Protein AF-A0A2A2IH35-F1 (afdb_monomer_lite)

pLDDT: mean 78.43, std 6.2, range [50.25, 88.06]

Secondary structure (DSSP, 8-state):
--HHHHHHHHHHHHHHHHHHHHHHHHHHHHHHHHHHHHHHHHHHHHHHT--THHHHHHHHHHHHHHHHHHHHHH--HHHHHHHHHHHHHHHHHHHHHH--

Sequence (100 aa):
MKKEEILKAAQNEKKDEGRKYVNDFALAAAGAFAFIVISLMILYKHVTNESYGELLSLFIGMVGAFCYGKFVLTSKKYWLFGAAILLSGSAIVFMDMSEL

Organism: NCBI:txid2024555

Foldseek 3Di:
DDPVVVVVVVVVVVVVVVVVVVVVVVVVVLVVVLVVVLVVVVVVCVVVVDDCQLVVLVVLLSVLVVLVVVCVVPVDVVSVVSSVVSNVVSVVSVVVVVVD

Structure (mmCIF, N/CA/C/O backbone):
data_AF-A0A2A2IH35-F1
#
_entry.id   AF-A0A2A2IH35-F1
#
loop_
_atom_site.group_PDB
_atom_site.id
_atom_site.type_symbol
_atom_site.label_atom_id
_atom_site.label_alt_id
_atom_site.label_comp_id
_atom_site.label_asym_id
_atom_site.label_entity_id
_atom_site.label_seq_id
_atom_site.pdbx_PDB_ins_code
_atom_site.Cartn_x
_atom_site.Cartn_y
_atom_site.Cartn_z
_atom_site.occupancy
_atom_site.B_iso_or_equiv
_atom_site.auth_seq_id
_atom_site.auth_comp_id
_atom_site.auth_asym_id
_atom_site.auth_atom_id
_atom_site.pdbx_PDB_model_num
ATOM 1 N N . MET A 1 1 ? -22.613 -1.524 39.543 1.00 57.31 1 MET A N 1
ATOM 2 C CA . MET A 1 1 ? -22.586 -1.628 38.068 1.00 57.31 1 MET A CA 1
ATOM 3 C C . MET A 1 1 ? -23.906 -2.198 37.590 1.00 57.31 1 MET A C 1
ATOM 5 O O . MET A 1 1 ? -24.323 -3.231 38.111 1.00 57.31 1 MET A O 1
ATOM 9 N N . LYS A 1 2 ? -24.603 -1.507 36.682 1.00 76.69 2 LYS A N 1
ATOM 10 C CA . LYS A 1 2 ? -25.907 -1.965 36.174 1.00 76.69 2 LYS A CA 1
ATOM 11 C C . LYS A 1 2 ? -25.673 -3.024 35.090 1.00 76.69 2 LYS A C 1
ATOM 13 O O . LYS A 1 2 ? -24.796 -2.854 34.252 1.00 76.69 2 LYS A O 1
ATOM 18 N N . LYS A 1 3 ? -26.448 -4.117 35.093 1.00 73.56 3 LYS A N 1
ATOM 19 C CA . LYS A 1 3 ? -26.309 -5.244 34.139 1.00 73.56 3 LYS A CA 1
ATOM 20 C C . LYS A 1 3 ? -26.282 -4.801 32.667 1.00 73.56 3 LYS A C 1
ATOM 22 O O . LYS A 1 3 ? -25.626 -5.435 31.851 1.00 73.56 3 LYS A O 1
ATOM 27 N N . GLU A 1 4 ? -26.945 -3.694 32.350 1.00 78.81 4 GLU A N 1
ATOM 28 C CA . GLU A 1 4 ? -26.974 -3.091 31.014 1.00 78.81 4 GLU A CA 1
ATOM 29 C C . GLU A 1 4 ? -25.616 -2.539 30.555 1.00 78.81 4 GLU A C 1
ATOM 31 O O . GLU A 1 4 ? -25.302 -2.595 29.368 1.00 78.81 4 GLU A O 1
ATOM 36 N N . GLU A 1 5 ? -24.786 -2.042 31.475 1.00 77.81 5 GLU A N 1
ATOM 37 C CA . GLU A 1 5 ? -23.442 -1.534 31.161 1.00 77.81 5 GLU A CA 1
ATOM 38 C C . GLU A 1 5 ? -22.492 -2.683 30.813 1.00 77.81 5 GLU A C 1
ATOM 40 O O . GLU A 1 5 ? -21.716 -2.582 29.867 1.00 77.81 5 GLU A O 1
ATOM 45 N N . ILE A 1 6 ? -22.621 -3.810 31.520 1.00 81.06 6 ILE A N 1
ATOM 46 C CA . ILE A 1 6 ? -21.833 -5.027 31.278 1.00 81.06 6 ILE A CA 1
ATOM 47 C C . ILE A 1 6 ? -22.209 -5.640 29.922 1.00 81.06 6 ILE A C 1
ATOM 49 O O . ILE A 1 6 ? -21.337 -6.044 29.154 1.00 81.06 6 ILE A O 1
ATOM 53 N N . LEU A 1 7 ? -23.505 -5.658 29.591 1.00 79.25 7 LEU A N 1
ATOM 54 C CA . LEU A 1 7 ? -23.991 -6.177 28.311 1.00 79.25 7 LEU A CA 1
ATOM 55 C C . LEU A 1 7 ? -23.522 -5.318 27.127 1.00 79.25 7 LEU A C 1
ATOM 57 O O . LEU A 1 7 ? -23.117 -5.859 26.100 1.00 79.25 7 LEU A O 1
ATOM 61 N N . LYS A 1 8 ? -23.528 -3.986 27.279 1.00 81.19 8 LYS A N 1
ATOM 62 C CA . LYS A 1 8 ? -23.012 -3.058 26.260 1.00 81.19 8 LYS A CA 1
ATOM 63 C C . LYS A 1 8 ? -21.495 -3.159 26.093 1.00 81.19 8 LYS A C 1
ATOM 65 O O . LYS A 1 8 ? -21.022 -3.123 24.959 1.00 81.19 8 LYS A O 1
ATOM 70 N N . ALA A 1 9 ? -20.745 -3.319 27.184 1.00 78.00 9 ALA A N 1
ATOM 71 C CA . ALA A 1 9 ? -19.298 -3.520 27.127 1.00 78.00 9 ALA A CA 1
ATOM 72 C C . ALA A 1 9 ? -18.941 -4.801 26.353 1.00 78.00 9 ALA A C 1
ATOM 74 O O . ALA A 1 9 ? -18.197 -4.727 25.379 1.00 78.00 9 ALA A O 1
ATOM 75 N N . ALA A 1 10 ? -19.576 -5.931 26.684 1.00 76.62 10 ALA A N 1
ATOM 76 C CA . ALA A 1 10 ? -19.345 -7.210 26.005 1.00 76.62 10 ALA A CA 1
ATOM 77 C C . ALA A 1 10 ? -19.760 -7.197 24.518 1.00 76.62 10 ALA A C 1
ATOM 79 O O . ALA A 1 10 ? -19.128 -7.838 23.678 1.00 76.62 10 ALA A O 1
ATOM 80 N N . GLN A 1 11 ? -20.825 -6.465 24.165 1.00 75.00 11 GLN A N 1
ATOM 81 C CA . GLN A 1 11 ? -21.226 -6.283 22.765 1.00 75.00 11 GLN A CA 1
ATOM 82 C C . GLN A 1 11 ? -20.223 -5.436 21.978 1.00 75.00 11 GLN A C 1
ATOM 84 O O . GLN A 1 11 ? -19.941 -5.760 20.824 1.00 75.00 11 GLN A O 1
ATOM 89 N N . ASN A 1 12 ? -19.684 -4.374 22.580 1.00 73.25 12 ASN A N 1
ATOM 90 C CA . ASN A 1 12 ? -18.659 -3.549 21.945 1.00 73.25 12 ASN A CA 1
ATOM 91 C C . ASN A 1 12 ? -17.355 -4.330 21.744 1.00 73.25 12 ASN A C 1
ATOM 93 O O . ASN A 1 12 ? -16.784 -4.248 20.660 1.00 73.25 12 ASN A O 1
ATOM 97 N N . GLU A 1 13 ? -16.952 -5.148 22.718 1.00 70.88 13 GLU A N 1
ATOM 98 C CA . GLU A 1 13 ? -15.770 -6.018 22.629 1.00 70.88 13 GLU A CA 1
ATOM 99 C C . GLU A 1 13 ? -15.876 -7.001 21.451 1.00 70.88 13 GLU A C 1
ATOM 101 O O . GLU A 1 13 ? -15.011 -7.028 20.576 1.00 70.88 13 GLU A O 1
ATOM 106 N N . LYS A 1 14 ? -17.007 -7.714 21.330 1.00 69.00 14 LYS A N 1
ATOM 107 C CA . LYS A 1 14 ? -17.258 -8.618 20.190 1.00 69.00 14 LYS A CA 1
ATOM 108 C C . LYS A 1 14 ? -17.286 -7.899 18.840 1.00 69.00 14 LYS A C 1
ATOM 110 O O . LYS A 1 14 ? -16.902 -8.468 17.817 1.00 69.00 14 LYS A O 1
ATOM 115 N N . LYS A 1 15 ? -17.785 -6.660 18.806 1.00 71.69 15 LYS A N 1
ATOM 116 C CA . LYS A 1 15 ? -17.869 -5.866 17.572 1.00 71.69 15 LYS A CA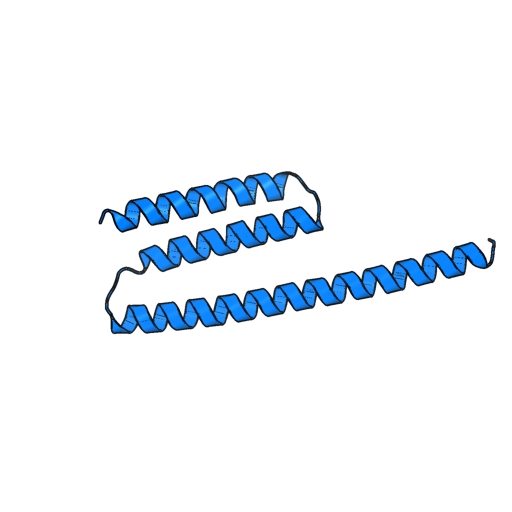 1
ATOM 117 C C . LYS A 1 15 ? -16.487 -5.393 17.117 1.00 71.69 15 LYS A C 1
ATOM 119 O O . LYS A 1 15 ? -16.251 -5.324 15.909 1.00 71.69 15 LYS A O 1
ATOM 124 N N . ASP A 1 16 ? -15.588 -5.114 18.058 1.00 71.25 16 ASP A N 1
ATOM 125 C CA . ASP A 1 16 ? -14.195 -4.757 17.778 1.00 71.25 16 ASP A CA 1
ATOM 126 C C . ASP A 1 16 ? -13.396 -5.955 17.248 1.00 71.25 16 ASP A C 1
ATOM 128 O O . ASP A 1 16 ? -12.689 -5.826 16.247 1.00 71.25 16 ASP A O 1
ATOM 132 N N . GLU A 1 17 ? -13.578 -7.144 17.831 1.00 73.19 17 GL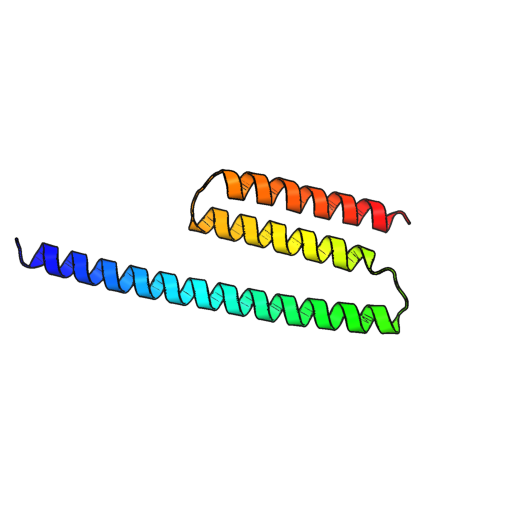U A N 1
ATOM 133 C CA . GLU A 1 17 ? -12.958 -8.382 17.334 1.00 73.19 17 GLU A CA 1
ATOM 134 C C . GLU A 1 17 ? -13.388 -8.709 15.900 1.00 73.19 17 GLU A C 1
ATOM 136 O O . GLU A 1 17 ? -12.546 -8.982 15.041 1.00 73.19 17 GLU A O 1
ATOM 141 N N . GLY A 1 18 ? -14.690 -8.613 15.608 1.00 74.69 18 GLY A N 1
ATOM 142 C CA . GLY A 1 18 ? -15.211 -8.835 14.259 1.00 74.69 18 GLY A CA 1
ATOM 143 C C . GLY A 1 18 ? -14.672 -7.821 13.249 1.00 74.69 18 GLY A C 1
ATOM 144 O O . GLY A 1 18 ? -14.296 -8.185 12.134 1.00 74.69 18 GLY A O 1
ATOM 145 N N . ARG A 1 19 ? -14.569 -6.545 13.639 1.00 74.12 19 ARG A N 1
ATOM 146 C CA . ARG A 1 19 ? -14.017 -5.492 12.775 1.00 74.12 19 ARG A CA 1
ATOM 147 C C . ARG A 1 19 ? -12.521 -5.697 12.521 1.00 74.12 19 ARG A C 1
ATOM 149 O O . ARG A 1 19 ? -12.069 -5.488 11.396 1.00 74.12 19 ARG A O 1
ATOM 156 N N . LYS A 1 20 ? -11.771 -6.142 13.531 1.00 76.31 20 LYS A N 1
ATOM 157 C CA . LYS A 1 20 ? -10.350 -6.479 13.406 1.00 76.31 20 LYS A CA 1
ATOM 158 C C . LYS A 1 20 ? -1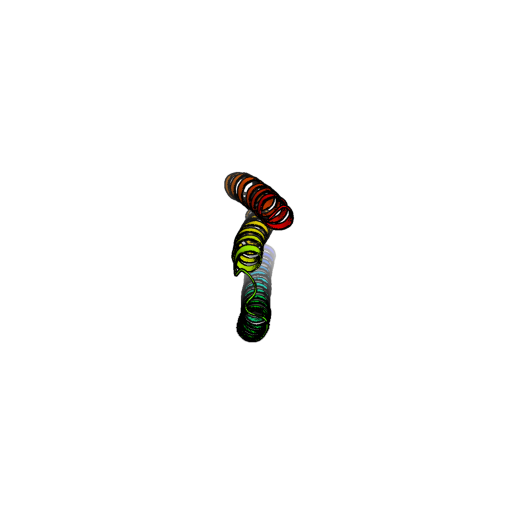0.137 -7.682 12.487 1.00 76.31 20 LYS A C 1
ATOM 160 O O . LYS A 1 20 ? -9.337 -7.586 11.565 1.00 76.31 20 LYS A O 1
ATOM 165 N N . TYR A 1 21 ? -10.919 -8.749 12.658 1.00 79.56 21 TYR A N 1
ATOM 166 C CA . TYR A 1 21 ? -10.853 -9.940 11.807 1.00 79.56 21 TYR A CA 1
ATOM 167 C C . TYR A 1 21 ? -11.142 -9.628 10.333 1.00 79.56 21 TYR A C 1
ATOM 169 O O . TYR A 1 21 ? -10.373 -10.017 9.458 1.00 79.56 21 TYR A O 1
ATOM 177 N N . VAL A 1 22 ? -12.214 -8.879 10.046 1.00 77.94 22 VAL A N 1
ATOM 178 C CA . VAL A 1 22 ? -12.558 -8.483 8.668 1.00 77.94 22 VAL A CA 1
ATOM 179 C C . VAL A 1 22 ? -11.458 -7.621 8.053 1.00 77.94 22 VAL A C 1
ATOM 181 O O . VAL A 1 22 ? -11.127 -7.793 6.883 1.00 77.94 22 VAL A O 1
ATOM 184 N N . ASN A 1 23 ? -10.872 -6.714 8.833 1.00 79.25 23 ASN A N 1
ATOM 185 C CA . ASN A 1 23 ? -9.793 -5.863 8.356 1.00 79.25 23 ASN A CA 1
ATOM 186 C C . ASN A 1 23 ? -8.505 -6.652 8.076 1.00 79.25 23 ASN A C 1
ATOM 188 O O . ASN A 1 23 ? -7.885 -6.450 7.037 1.00 79.25 23 ASN A O 1
ATOM 192 N N . ASP A 1 24 ? -8.125 -7.573 8.962 1.00 78.12 24 ASP A N 1
ATOM 193 C CA . ASP A 1 24 ? -6.951 -8.429 8.772 1.00 78.12 24 ASP A CA 1
ATOM 194 C C . ASP A 1 24 ? -7.143 -9.367 7.569 1.00 78.12 24 ASP A C 1
ATOM 196 O O . ASP A 1 24 ? -6.226 -9.542 6.764 1.00 78.12 24 ASP A O 1
ATOM 200 N N . PHE A 1 25 ? -8.355 -9.897 7.378 1.00 78.00 25 PHE A N 1
ATOM 201 C CA . PHE A 1 25 ? -8.707 -10.686 6.199 1.00 78.00 25 PHE A CA 1
ATOM 202 C C . PHE A 1 25 ? -8.648 -9.856 4.911 1.00 78.00 25 PHE A C 1
ATOM 204 O O . PHE A 1 25 ? -8.055 -10.294 3.928 1.00 78.00 25 PHE A O 1
ATOM 211 N N . ALA A 1 26 ? -9.210 -8.644 4.911 1.00 78.00 26 ALA A N 1
ATOM 212 C CA . ALA A 1 26 ? -9.150 -7.739 3.765 1.00 78.00 26 ALA A CA 1
ATOM 213 C C . ALA A 1 26 ? -7.703 -7.353 3.422 1.00 78.00 26 ALA A C 1
ATOM 215 O O . ALA A 1 26 ? -7.342 -7.297 2.247 1.00 78.00 26 ALA A O 1
ATOM 216 N N . LEU A 1 27 ? -6.860 -7.146 4.436 1.00 78.81 27 LEU A N 1
ATOM 217 C CA . LEU A 1 27 ? -5.438 -6.865 4.265 1.00 78.81 27 LEU A CA 1
ATOM 218 C C . LEU A 1 27 ? -4.700 -8.048 3.635 1.00 78.81 27 LEU A C 1
ATOM 220 O O . LEU A 1 27 ? -3.929 -7.865 2.693 1.00 78.81 27 LEU A O 1
ATOM 224 N N . ALA A 1 28 ? -4.953 -9.258 4.137 1.00 78.06 28 ALA A N 1
ATOM 225 C CA . ALA A 1 28 ? -4.363 -10.482 3.613 1.00 78.06 28 ALA A CA 1
ATOM 226 C C . ALA A 1 28 ? -4.820 -10.752 2.172 1.00 78.06 28 ALA A C 1
ATOM 228 O O . ALA A 1 28 ? -3.996 -11.075 1.319 1.00 78.06 28 ALA A O 1
ATOM 229 N N . ALA A 1 29 ? -6.108 -10.556 1.880 1.00 79.69 29 ALA A N 1
ATOM 230 C CA . ALA A 1 29 ? -6.667 -10.707 0.541 1.00 79.69 29 ALA A CA 1
ATOM 231 C C . ALA A 1 29 ? -6.083 -9.680 -0.442 1.00 79.69 29 ALA A C 1
ATOM 233 O O . ALA A 1 29 ? -5.683 -10.050 -1.545 1.00 79.69 29 ALA A O 1
ATOM 234 N N . ALA A 1 30 ? -5.968 -8.412 -0.037 1.00 79.56 30 ALA A N 1
ATOM 235 C CA . ALA A 1 30 ? -5.338 -7.371 -0.846 1.00 79.56 30 ALA A CA 1
ATOM 236 C C . ALA A 1 30 ? -3.850 -7.665 -1.096 1.00 79.56 30 ALA A C 1
ATOM 238 O O . ALA A 1 30 ? -3.375 -7.505 -2.218 1.00 79.56 30 ALA A O 1
ATOM 239 N N . GLY A 1 31 ? -3.128 -8.149 -0.080 1.00 79.62 31 GLY A N 1
ATOM 240 C CA . GLY A 1 31 ? -1.733 -8.571 -0.212 1.00 79.62 31 GLY A CA 1
ATOM 241 C C . GLY A 1 31 ? -1.560 -9.763 -1.157 1.00 79.62 31 GLY A C 1
ATOM 242 O O . GLY A 1 31 ? -0.682 -9.741 -2.017 1.00 79.62 31 GLY A O 1
ATOM 243 N N . ALA A 1 32 ? -2.428 -10.772 -1.054 1.00 79.94 32 ALA A N 1
ATOM 244 C CA . ALA A 1 32 ? -2.423 -11.923 -1.955 1.00 79.94 32 ALA A CA 1
ATOM 245 C C . ALA A 1 32 ? -2.733 -11.512 -3.402 1.00 79.94 32 ALA A C 1
ATOM 247 O O . ALA A 1 32 ? -2.040 -11.935 -4.325 1.00 79.94 32 ALA A O 1
ATOM 248 N N . PHE A 1 33 ? -3.724 -10.639 -3.601 1.00 82.31 33 PHE A N 1
ATOM 249 C CA . PHE A 1 33 ? -4.056 -10.103 -4.919 1.00 82.31 33 PHE A CA 1
ATOM 250 C C . PHE A 1 33 ? -2.885 -9.314 -5.521 1.00 82.31 33 PHE A C 1
ATOM 252 O O . PHE A 1 33 ? -2.487 -9.576 -6.654 1.00 82.31 33 PHE A O 1
ATOM 259 N N . ALA A 1 34 ? -2.277 -8.415 -4.743 1.00 81.19 34 ALA A N 1
ATOM 260 C CA . ALA A 1 34 ? -1.094 -7.662 -5.152 1.00 81.19 34 ALA A CA 1
ATOM 261 C C . ALA A 1 34 ? 0.066 -8.587 -5.554 1.00 81.19 34 ALA A C 1
ATOM 263 O O . ALA A 1 34 ? 0.693 -8.381 -6.591 1.00 81.19 34 ALA A O 1
ATOM 264 N N . PHE A 1 35 ? 0.319 -9.642 -4.775 1.00 81.75 35 PHE A N 1
ATOM 265 C CA . PHE A 1 35 ? 1.374 -10.611 -5.062 1.00 81.75 35 PHE A CA 1
ATOM 266 C C . PHE A 1 35 ? 1.139 -11.366 -6.375 1.00 81.75 35 PHE A C 1
ATOM 268 O O . PHE A 1 35 ? 2.073 -11.546 -7.159 1.00 81.75 35 PHE A O 1
ATOM 275 N N . ILE A 1 36 ? -0.104 -11.774 -6.642 1.00 86.31 36 ILE A N 1
ATOM 276 C CA . ILE A 1 36 ? -0.478 -12.445 -7.893 1.00 86.31 36 ILE A CA 1
ATOM 277 C C . ILE A 1 36 ? -0.276 -11.500 -9.082 1.00 86.31 36 ILE A C 1
ATOM 279 O O . ILE A 1 36 ? 0.355 -11.885 -10.065 1.00 86.31 36 ILE A O 1
ATOM 283 N N . VAL A 1 37 ? -0.756 -10.257 -8.986 1.00 84.00 37 VAL A N 1
ATOM 284 C CA . VAL A 1 37 ? -0.635 -9.259 -10.064 1.00 84.00 37 VAL A CA 1
ATOM 285 C C . VAL A 1 37 ? 0.829 -8.931 -10.362 1.00 84.00 37 VAL A C 1
ATOM 287 O O . VAL A 1 37 ? 1.230 -8.942 -11.525 1.00 84.00 37 VAL A O 1
ATOM 290 N N . ILE A 1 38 ? 1.646 -8.706 -9.329 1.00 84.25 38 ILE A N 1
ATOM 291 C CA . ILE A 1 38 ? 3.088 -8.463 -9.485 1.00 84.25 38 ILE A CA 1
ATOM 292 C C . ILE A 1 38 ? 3.764 -9.666 -10.141 1.00 84.25 38 ILE A C 1
ATOM 294 O O . ILE A 1 38 ? 4.538 -9.496 -11.080 1.00 84.25 38 ILE A O 1
ATOM 298 N N . SER A 1 39 ? 3.446 -10.879 -9.684 1.00 85.00 39 SER A N 1
ATOM 299 C CA . SER A 1 39 ? 4.022 -12.107 -10.238 1.00 85.00 39 SER A CA 1
ATOM 300 C C . SER A 1 39 ? 3.695 -12.266 -11.724 1.00 85.00 39 SER A C 1
ATOM 302 O O . SER A 1 39 ? 4.585 -12.581 -12.512 1.00 85.00 39 SER A O 1
ATOM 304 N N . LEU A 1 40 ? 2.450 -11.987 -12.125 1.00 85.44 40 LEU A N 1
ATOM 305 C CA . LEU A 1 40 ? 2.030 -12.009 -13.530 1.00 85.44 40 LEU A CA 1
ATOM 306 C C . LEU A 1 40 ? 2.736 -10.932 -14.365 1.00 85.44 40 LEU A C 1
ATOM 308 O O . LEU A 1 40 ? 3.195 -11.233 -15.465 1.00 85.44 40 LEU A O 1
ATOM 312 N N . MET A 1 41 ? 2.871 -9.705 -13.850 1.00 82.44 41 MET A N 1
ATOM 313 C CA . MET A 1 41 ? 3.586 -8.633 -14.554 1.00 82.44 41 MET A CA 1
ATOM 314 C C . MET A 1 41 ? 5.075 -8.936 -14.732 1.00 82.44 41 MET A C 1
ATOM 316 O O . MET A 1 41 ? 5.622 -8.651 -15.795 1.00 82.44 41 MET A O 1
ATOM 320 N N . ILE A 1 42 ? 5.731 -9.526 -13.728 1.00 84.25 42 ILE A N 1
ATOM 321 C CA . ILE A 1 42 ? 7.136 -9.949 -13.838 1.00 84.25 42 ILE A CA 1
ATOM 322 C C . ILE A 1 42 ? 7.275 -10.995 -14.942 1.00 84.25 42 ILE A C 1
ATOM 324 O O . ILE A 1 42 ? 8.168 -10.887 -15.776 1.00 84.25 42 ILE A O 1
ATOM 328 N N . LEU A 1 43 ? 6.378 -11.983 -14.971 1.00 85.25 43 LEU A N 1
ATOM 329 C CA . LEU A 1 43 ? 6.397 -13.052 -15.968 1.00 85.25 43 LEU A CA 1
ATOM 330 C C . LEU A 1 43 ? 6.161 -12.504 -17.380 1.00 85.25 43 LEU A C 1
ATOM 332 O O . LEU A 1 43 ? 6.876 -12.873 -18.307 1.00 85.25 43 LEU A O 1
ATOM 336 N N . TYR A 1 44 ? 5.218 -11.570 -17.524 1.00 83.44 44 TYR A N 1
ATOM 337 C CA . TYR A 1 44 ? 4.963 -10.868 -18.779 1.00 83.44 44 TYR A CA 1
ATOM 338 C C . TYR A 1 44 ? 6.200 -10.097 -19.257 1.00 83.44 44 TYR A C 1
ATOM 340 O O . TYR A 1 44 ? 6.666 -10.332 -20.369 1.00 83.44 44 TYR A O 1
ATOM 348 N N . LYS A 1 45 ? 6.791 -9.254 -18.399 1.00 81.88 45 LYS A N 1
ATOM 349 C CA . LYS A 1 45 ? 7.980 -8.462 -18.754 1.00 81.88 45 LYS A CA 1
ATOM 350 C C . LYS A 1 45 ? 9.215 -9.312 -19.024 1.00 81.88 45 LYS A C 1
ATOM 352 O O . LYS A 1 45 ? 10.026 -8.960 -19.876 1.00 81.88 45 LYS A O 1
ATOM 357 N N . HIS A 1 46 ? 9.345 -10.451 -18.348 1.00 80.81 46 HIS A N 1
ATOM 358 C CA . HIS A 1 46 ? 10.414 -11.404 -18.625 1.00 80.81 46 HIS A CA 1
ATOM 359 C C . HIS A 1 46 ? 10.307 -11.986 -20.041 1.00 80.81 46 HIS A C 1
ATOM 361 O O . HIS A 1 46 ? 11.325 -12.202 -20.694 1.00 80.81 46 HIS A O 1
ATOM 367 N N . VAL A 1 47 ? 9.084 -12.201 -20.535 1.00 84.50 47 VAL A N 1
ATOM 368 C CA . VAL A 1 47 ? 8.837 -12.684 -21.901 1.00 84.50 47 VAL A CA 1
ATOM 369 C C . VAL A 1 47 ? 8.992 -11.564 -22.937 1.00 84.50 47 VAL A C 1
ATOM 371 O O . VAL A 1 47 ? 9.489 -11.825 -24.031 1.00 84.50 47 VAL A O 1
ATOM 374 N N . THR A 1 48 ? 8.607 -10.325 -22.614 1.00 80.81 48 THR A N 1
ATOM 375 C CA . THR A 1 48 ? 8.653 -9.189 -23.554 1.00 80.81 48 THR A CA 1
ATOM 376 C C . THR A 1 48 ? 9.964 -8.391 -23.544 1.00 80.81 48 THR A C 1
ATOM 378 O O . THR A 1 48 ? 10.138 -7.538 -24.409 1.00 80.81 48 THR A O 1
ATOM 381 N N . ASN A 1 49 ? 10.913 -8.676 -22.637 1.00 73.31 49 ASN A N 1
ATOM 382 C CA . ASN A 1 49 ? 12.175 -7.926 -22.463 1.00 73.31 49 ASN A CA 1
ATOM 383 C C . ASN A 1 49 ? 11.980 -6.410 -22.241 1.00 73.31 49 ASN A C 1
ATOM 385 O O . ASN A 1 49 ? 12.863 -5.601 -22.521 1.00 73.31 49 ASN A O 1
ATOM 389 N N . GLU A 1 50 ? 10.821 -6.013 -21.723 1.00 73.06 50 GLU A N 1
ATOM 390 C CA . GLU A 1 50 ? 10.521 -4.615 -21.433 1.00 73.06 50 GLU A CA 1
ATOM 391 C C . GLU A 1 50 ? 11.127 -4.152 -20.105 1.00 73.06 50 GLU A C 1
ATOM 393 O O . GLU A 1 50 ? 11.370 -4.934 -19.182 1.00 73.06 50 GLU A O 1
ATOM 398 N N . SER A 1 51 ? 11.308 -2.836 -19.980 1.00 71.44 51 SER A N 1
ATOM 399 C CA . SER A 1 51 ? 11.791 -2.200 -18.755 1.00 71.44 51 SER A CA 1
ATOM 400 C C . SER A 1 51 ? 10.902 -2.529 -17.549 1.00 71.44 51 SER A C 1
ATOM 402 O O . SER A 1 51 ? 9.675 -2.390 -17.588 1.00 71.44 51 SER A O 1
ATOM 404 N N . TYR A 1 52 ? 11.537 -2.894 -16.431 1.00 75.06 52 TYR A N 1
ATOM 405 C CA . TYR A 1 52 ? 10.899 -3.127 -15.125 1.00 75.06 52 TYR A CA 1
ATOM 406 C C . TYR A 1 52 ? 10.433 -1.835 -14.437 1.00 75.06 52 TYR A C 1
ATOM 408 O O . TYR A 1 52 ? 9.921 -1.866 -13.317 1.00 75.06 52 TYR A O 1
ATOM 416 N N . GLY A 1 53 ? 10.603 -0.698 -15.101 1.00 71.06 53 GLY A N 1
ATOM 417 C CA . GLY A 1 53 ? 10.291 0.616 -14.579 1.00 71.06 53 GLY A CA 1
ATOM 418 C C . GLY A 1 53 ? 8.850 0.811 -14.113 1.00 71.06 53 GLY A C 1
ATOM 419 O O . GLY A 1 53 ? 8.587 1.256 -12.995 1.00 71.06 53 GLY A O 1
ATOM 420 N N . GLU A 1 54 ? 7.900 0.380 -14.936 1.00 75.25 54 GLU A N 1
ATOM 421 C CA . GLU A 1 54 ? 6.472 0.423 -14.606 1.00 75.25 54 GLU A CA 1
ATOM 422 C C . GLU A 1 54 ? 6.142 -0.412 -13.363 1.00 75.25 54 GLU A C 1
ATOM 424 O O . GLU A 1 54 ? 5.258 -0.063 -12.587 1.00 75.25 54 GLU A O 1
ATOM 429 N N . LEU A 1 55 ? 6.892 -1.493 -13.135 1.00 79.38 55 LEU A N 1
ATOM 430 C CA . LEU A 1 55 ? 6.729 -2.387 -11.992 1.00 79.38 55 LEU A CA 1
ATOM 431 C C . LEU A 1 55 ? 7.130 -1.689 -10.684 1.00 79.38 55 LEU A C 1
ATOM 433 O O . LEU A 1 55 ? 6.473 -1.865 -9.656 1.00 79.38 55 LEU A O 1
ATOM 437 N N . LEU A 1 56 ? 8.161 -0.841 -10.742 1.00 77.69 56 LEU A N 1
ATOM 438 C CA . LEU A 1 56 ? 8.570 0.036 -9.644 1.00 77.69 56 LEU A CA 1
ATOM 439 C C . LEU A 1 56 ? 7.506 1.097 -9.343 1.00 77.69 56 LEU A C 1
ATOM 441 O O . LEU A 1 56 ? 7.141 1.270 -8.179 1.00 77.69 56 LEU A O 1
ATOM 445 N N . SER A 1 57 ? 6.965 1.762 -10.369 1.00 80.50 57 SER A N 1
ATOM 446 C CA . SER A 1 57 ? 5.863 2.718 -10.186 1.00 80.50 57 SER A CA 1
ATOM 447 C C . SER A 1 57 ? 4.631 2.046 -9.566 1.00 80.50 57 SER A C 1
ATOM 449 O O . SER A 1 57 ? 4.079 2.545 -8.581 1.00 80.50 57 SER A O 1
ATOM 451 N N . LEU A 1 58 ? 4.257 0.865 -10.067 1.00 81.56 58 LEU A N 1
ATOM 452 C CA . LEU A 1 58 ? 3.124 0.085 -9.569 1.00 81.56 58 LEU A CA 1
ATOM 453 C C . LEU A 1 58 ? 3.320 -0.325 -8.101 1.00 81.56 58 LEU A C 1
ATOM 455 O O . LEU A 1 58 ? 2.388 -0.245 -7.297 1.00 81.56 58 LEU A O 1
ATOM 459 N N . PHE A 1 59 ? 4.543 -0.711 -7.727 1.00 81.62 59 PHE A N 1
ATOM 460 C CA . PHE A 1 59 ? 4.891 -1.038 -6.347 1.00 81.62 59 PHE A CA 1
ATOM 461 C C . PHE A 1 59 ? 4.775 0.181 -5.423 1.00 81.62 59 PHE A C 1
ATOM 463 O O . PHE A 1 59 ? 4.117 0.105 -4.384 1.00 81.62 59 PHE A O 1
ATOM 470 N N . ILE A 1 60 ? 5.345 1.323 -5.818 1.00 84.12 60 ILE A N 1
ATOM 471 C CA . ILE A 1 60 ? 5.259 2.579 -5.055 1.00 84.12 60 ILE A CA 1
ATOM 472 C C . ILE A 1 60 ? 3.791 3.009 -4.894 1.00 84.12 60 ILE A C 1
ATOM 474 O O . ILE A 1 60 ? 3.371 3.368 -3.790 1.00 84.12 60 ILE A O 1
ATOM 478 N N . GLY A 1 61 ? 2.992 2.896 -5.958 1.00 84.06 61 GLY A N 1
ATOM 479 C CA . GLY A 1 61 ? 1.561 3.197 -5.945 1.00 84.06 61 GLY A CA 1
ATOM 480 C C . GLY A 1 61 ? 0.773 2.292 -4.994 1.00 84.06 61 GLY A C 1
ATOM 481 O O . GLY A 1 61 ? -0.047 2.784 -4.217 1.00 84.06 61 GLY A O 1
ATOM 482 N N . MET A 1 62 ? 1.066 0.987 -4.966 1.00 83.00 62 MET A N 1
ATOM 483 C CA . MET A 1 62 ? 0.456 0.052 -4.009 1.00 83.00 62 MET A CA 1
ATOM 484 C C . MET A 1 62 ? 0.811 0.378 -2.559 1.00 83.00 62 MET A C 1
ATOM 486 O O . MET A 1 62 ? -0.072 0.366 -1.698 1.00 83.00 62 MET A O 1
ATOM 490 N N . VAL A 1 63 ? 2.072 0.711 -2.271 1.00 83.31 63 VAL A N 1
ATOM 491 C CA . VAL A 1 63 ? 2.487 1.122 -0.919 1.00 83.31 63 VAL A CA 1
ATOM 492 C C . VAL A 1 63 ? 1.805 2.441 -0.526 1.00 83.31 63 VAL A C 1
ATOM 494 O O . VAL A 1 63 ? 1.345 2.585 0.609 1.00 83.31 63 VAL A O 1
ATOM 497 N N . GLY A 1 64 ? 1.653 3.380 -1.464 1.00 83.94 64 GLY A N 1
ATOM 498 C CA . GLY A 1 64 ? 0.896 4.618 -1.261 1.00 83.94 64 GLY A CA 1
ATOM 499 C C . GLY A 1 64 ? -0.588 4.377 -0.964 1.00 83.94 64 GLY A C 1
ATOM 500 O O . GLY A 1 64 ? -1.122 4.917 0.010 1.00 83.94 64 GLY A O 1
ATOM 501 N N . ALA A 1 65 ? -1.243 3.506 -1.733 1.00 81.81 65 ALA A N 1
ATOM 502 C CA . ALA A 1 65 ? -2.634 3.108 -1.515 1.00 81.81 65 ALA A CA 1
ATOM 503 C C . ALA A 1 65 ? -2.823 2.370 -0.177 1.00 81.81 65 ALA A C 1
ATOM 505 O O . ALA A 1 65 ? -3.799 2.609 0.538 1.00 81.81 65 ALA A O 1
ATOM 506 N N . PHE A 1 66 ? -1.860 1.535 0.219 1.00 80.50 66 PHE A N 1
ATOM 507 C CA . PHE A 1 66 ? -1.848 0.885 1.529 1.00 80.50 66 PHE A CA 1
ATOM 508 C C . PHE A 1 66 ? -1.741 1.902 2.673 1.00 80.50 66 PHE A C 1
ATOM 510 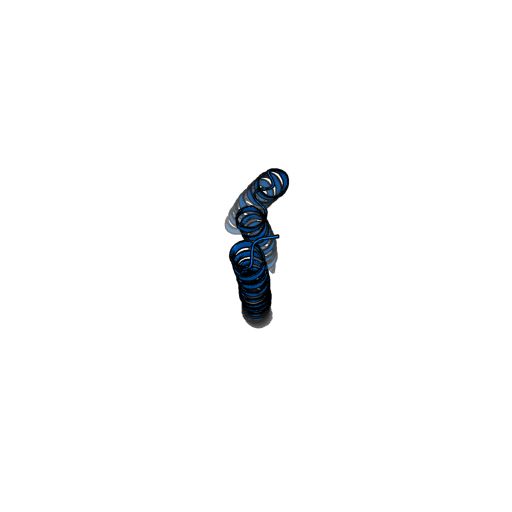O O . PHE A 1 66 ? -2.500 1.828 3.645 1.00 80.50 66 PHE A O 1
ATOM 517 N N . CYS A 1 67 ? -0.846 2.889 2.549 1.00 79.94 67 CYS A N 1
ATOM 518 C CA . CYS A 1 67 ? -0.743 4.003 3.495 1.00 79.94 67 CYS A CA 1
ATOM 519 C C . CYS A 1 67 ? -2.069 4.767 3.615 1.00 79.94 67 CYS A C 1
ATOM 521 O O . CYS A 1 67 ? -2.486 5.105 4.726 1.00 79.94 67 CYS A O 1
ATOM 523 N N . TYR A 1 68 ? -2.768 4.987 2.499 1.00 77.50 68 TYR A N 1
ATOM 524 C CA . TYR A 1 68 ? -4.082 5.626 2.506 1.00 77.50 68 TYR A CA 1
ATOM 525 C C . TYR A 1 68 ? -5.140 4.762 3.209 1.00 77.50 68 TYR A C 1
ATOM 527 O O . TYR A 1 68 ? -5.873 5.255 4.065 1.00 77.50 68 TYR A O 1
ATOM 535 N N . GLY A 1 69 ? -5.174 3.454 2.943 1.00 75.75 69 GLY A N 1
ATOM 536 C CA . GLY A 1 69 ? -6.053 2.522 3.656 1.00 75.75 69 GLY A CA 1
ATOM 537 C C . GLY A 1 69 ? -5.805 2.535 5.170 1.00 75.75 69 GLY A C 1
ATOM 538 O O . GLY A 1 69 ? -6.741 2.641 5.966 1.00 75.75 69 GLY A O 1
ATOM 539 N N . LYS A 1 70 ? -4.533 2.539 5.592 1.00 75.56 70 LYS A N 1
ATOM 540 C CA . LYS A 1 70 ? -4.148 2.698 7.005 1.00 75.56 70 LYS A CA 1
ATOM 541 C C . LYS A 1 70 ? -4.581 4.041 7.592 1.00 75.56 70 LYS A C 1
ATOM 543 O O . LYS A 1 70 ? -4.961 4.080 8.769 1.00 75.56 70 LYS A O 1
ATOM 548 N N . PHE A 1 71 ? -4.554 5.118 6.807 1.00 78.19 71 PHE A N 1
ATOM 549 C CA . PHE A 1 71 ? -5.101 6.410 7.213 1.00 78.19 71 PHE A CA 1
ATOM 550 C C . PHE A 1 71 ? -6.607 6.326 7.470 1.00 78.19 71 PHE A C 1
ATOM 552 O O . PHE A 1 71 ? -7.038 6.751 8.538 1.00 78.19 71 PHE A O 1
ATOM 559 N N . VAL A 1 72 ? -7.388 5.727 6.567 1.00 75.69 72 VAL A N 1
ATOM 560 C CA . VAL A 1 72 ? -8.846 5.572 6.740 1.00 75.69 72 VAL A CA 1
ATOM 561 C C . VAL A 1 72 ? -9.177 4.804 8.027 1.00 75.69 72 VAL A C 1
ATOM 563 O O . VAL A 1 72 ? -10.085 5.184 8.762 1.00 75.69 72 VAL A O 1
ATOM 566 N N . LEU A 1 73 ? -8.393 3.773 8.353 1.00 73.12 73 LEU A N 1
ATOM 567 C CA . LEU A 1 73 ? -8.569 2.970 9.568 1.00 73.12 73 LEU A CA 1
ATOM 568 C C . LEU A 1 73 ? -8.122 3.670 10.857 1.00 73.12 73 LEU A C 1
ATOM 570 O O . LEU A 1 73 ? -8.766 3.519 11.891 1.00 73.12 73 LEU A O 1
ATOM 574 N N . THR A 1 74 ? -7.009 4.406 10.825 1.00 76.12 74 THR A N 1
ATOM 575 C CA . THR A 1 74 ? -6.380 4.940 12.050 1.00 76.12 74 THR A CA 1
ATOM 576 C C . THR A 1 74 ? -6.668 6.434 12.263 1.00 76.12 74 THR A C 1
ATOM 578 O O . THR A 1 74 ? -6.416 6.961 13.343 1.00 76.12 74 THR A O 1
ATOM 581 N N . SER A 1 75 ? -7.144 7.147 11.236 1.00 76.81 75 SER A N 1
ATOM 582 C CA . SER A 1 75 ? -7.324 8.612 11.180 1.00 76.81 75 SER A CA 1
ATOM 583 C C . SER A 1 75 ? -6.079 9.442 11.543 1.00 76.81 75 SER A C 1
ATOM 585 O O . SER A 1 75 ? -6.169 10.628 11.866 1.00 76.81 75 SER A O 1
ATOM 587 N N . LYS A 1 76 ? -4.877 8.851 11.486 1.00 77.00 76 LYS A N 1
ATOM 588 C CA . LYS A 1 76 ? -3.627 9.533 11.856 1.00 77.00 76 LYS A CA 1
ATOM 589 C C . LYS A 1 76 ? -3.001 10.244 10.658 1.00 77.00 76 LYS A C 1
ATOM 591 O O . LYS A 1 76 ? -2.602 9.604 9.691 1.00 77.00 76 LYS A O 1
ATOM 596 N N . LYS A 1 77 ? -2.836 11.566 10.769 1.00 79.38 77 LYS A N 1
ATOM 597 C CA . LYS A 1 77 ? -2.409 12.469 9.680 1.00 79.38 77 LYS A CA 1
ATOM 598 C C . LYS A 1 77 ? -1.100 12.073 8.981 1.00 79.38 77 LYS A C 1
ATOM 600 O O . LYS A 1 77 ? -0.980 12.295 7.785 1.00 79.38 77 LYS A O 1
ATOM 605 N N . TYR A 1 78 ? -0.140 11.459 9.676 1.00 80.25 78 TYR A N 1
ATOM 606 C CA . TYR A 1 78 ? 1.131 11.054 9.055 1.00 80.25 78 TYR A CA 1
ATOM 607 C C . TYR A 1 78 ? 0.961 9.982 7.967 1.00 80.25 78 TYR A C 1
ATOM 609 O O . TYR A 1 78 ? 1.706 9.988 6.992 1.00 80.25 78 TYR A O 1
ATOM 617 N N . TRP A 1 79 ? -0.045 9.105 8.083 1.00 78.06 79 TRP A N 1
ATOM 618 C CA . TRP A 1 79 ? -0.353 8.119 7.042 1.00 78.06 79 TRP A CA 1
ATOM 619 C C . TRP A 1 79 ? -0.897 8.781 5.773 1.00 78.06 79 TRP A C 1
ATOM 621 O O . TRP A 1 79 ? -0.606 8.317 4.676 1.00 78.06 79 TRP A O 1
ATOM 631 N N . LEU A 1 80 ? -1.631 9.893 5.913 1.00 77.81 80 LEU A N 1
ATOM 632 C CA . LEU A 1 80 ? -2.132 10.672 4.780 1.00 77.81 80 LEU A CA 1
ATOM 633 C C . LEU A 1 80 ? -0.987 11.363 4.030 1.00 77.81 80 LEU A C 1
ATOM 635 O O . LEU A 1 80 ? -0.930 11.284 2.808 1.00 77.81 80 LEU A O 1
ATOM 639 N N . PHE A 1 81 ? -0.059 11.998 4.756 1.00 83.06 81 PHE A N 1
ATOM 640 C CA . PHE A 1 81 ? 1.122 12.617 4.144 1.00 83.06 81 PHE A CA 1
ATOM 641 C C . PHE A 1 81 ? 1.998 11.578 3.436 1.00 83.06 81 PHE A C 1
ATOM 643 O O . PHE A 1 81 ? 2.391 11.795 2.293 1.00 83.06 81 PHE A O 1
ATOM 650 N N . GLY A 1 82 ? 2.239 10.425 4.070 1.00 80.69 82 GLY A N 1
ATOM 651 C CA . GLY A 1 82 ? 2.968 9.320 3.445 1.00 80.69 82 GLY A CA 1
ATOM 652 C C . GLY A 1 82 ? 2.279 8.802 2.179 1.00 80.69 82 GLY A C 1
ATOM 653 O O . GLY A 1 82 ? 2.933 8.634 1.155 1.00 80.69 82 GLY A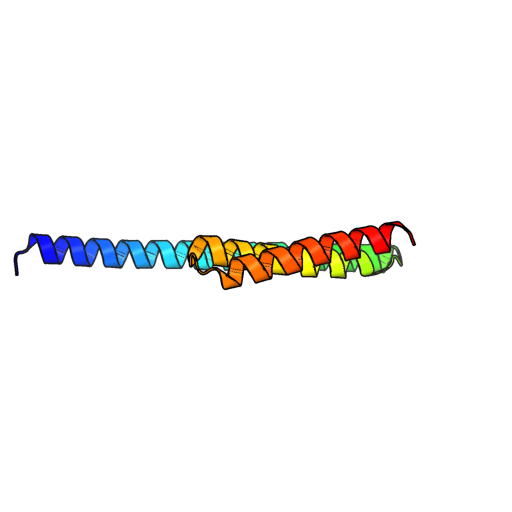 O 1
ATOM 654 N N . ALA A 1 83 ? 0.956 8.617 2.215 1.00 83.44 83 ALA A N 1
ATOM 655 C CA . ALA A 1 83 ? 0.182 8.204 1.047 1.00 83.44 83 ALA A CA 1
ATOM 656 C C . ALA 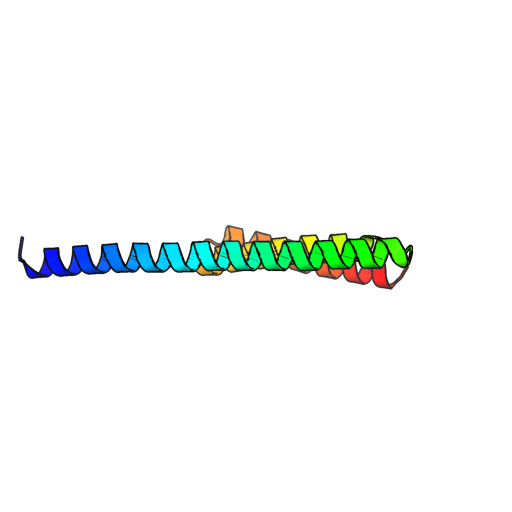A 1 83 ? 0.253 9.223 -0.096 1.00 83.44 83 ALA A C 1
ATOM 658 O O . ALA A 1 83 ? 0.465 8.840 -1.242 1.00 83.44 83 ALA A O 1
ATOM 659 N N . ALA A 1 84 ? 0.111 10.515 0.211 1.00 85.00 84 ALA A N 1
ATOM 660 C CA . ALA A 1 84 ? 0.156 11.578 -0.787 1.00 85.00 84 ALA A CA 1
ATOM 661 C C . ALA A 1 84 ? 1.521 11.649 -1.486 1.00 85.00 84 ALA A C 1
ATOM 663 O O . ALA A 1 84 ? 1.571 11.734 -2.711 1.00 85.00 84 ALA A O 1
ATOM 664 N N . ILE A 1 85 ? 2.619 11.558 -0.728 1.00 88.06 85 ILE A N 1
ATOM 665 C CA . ILE A 1 85 ? 3.985 11.568 -1.275 1.00 88.06 85 ILE A CA 1
ATOM 666 C C . ILE A 1 85 ? 4.229 10.333 -2.144 1.00 88.06 85 ILE A C 1
ATOM 668 O O . ILE A 1 85 ? 4.762 10.448 -3.241 1.00 88.06 85 ILE A O 1
ATOM 672 N N . LEU A 1 86 ? 3.815 9.152 -1.684 1.00 85.56 86 LEU A N 1
ATOM 673 C CA . LEU A 1 86 ? 4.024 7.913 -2.433 1.00 85.56 86 LEU A CA 1
ATOM 674 C C . LEU A 1 86 ? 3.186 7.866 -3.715 1.00 85.56 86 LEU A C 1
ATOM 676 O O . LEU A 1 86 ? 3.707 7.487 -4.756 1.00 85.56 86 LEU A O 1
ATOM 680 N N . LEU A 1 87 ? 1.923 8.299 -3.675 1.00 85.19 87 LEU A N 1
ATOM 681 C CA . LEU A 1 87 ? 1.060 8.325 -4.861 1.00 85.19 87 LEU A CA 1
ATOM 682 C C . LEU A 1 87 ? 1.511 9.371 -5.889 1.00 85.19 87 LEU A C 1
ATOM 684 O O . LEU A 1 87 ? 1.529 9.093 -7.088 1.00 85.19 87 LEU A O 1
ATOM 688 N N . SER A 1 88 ? 1.919 10.559 -5.434 1.00 85.69 88 SER A N 1
ATOM 689 C CA . SER A 1 88 ? 2.501 11.566 -6.332 1.00 85.69 88 SER A CA 1
ATOM 690 C C . SER A 1 88 ? 3.842 11.098 -6.902 1.00 85.69 88 SER A C 1
ATOM 692 O O . SER A 1 88 ? 4.059 11.211 -8.105 1.00 85.69 88 SER A O 1
ATOM 694 N N . GLY A 1 89 ? 4.690 10.468 -6.085 1.00 84.19 89 GLY A N 1
ATOM 695 C CA . GLY A 1 89 ? 5.932 9.842 -6.533 1.00 84.19 89 GLY A CA 1
ATOM 696 C C . GLY A 1 89 ? 5.706 8.744 -7.574 1.00 84.19 89 GLY A C 1
ATOM 697 O O . GLY A 1 89 ? 6.394 8.732 -8.590 1.00 84.19 89 GLY A O 1
ATOM 698 N N . SER A 1 90 ? 4.709 7.869 -7.391 1.00 86.19 90 SER A N 1
ATOM 699 C CA . SER A 1 90 ? 4.394 6.839 -8.392 1.00 86.19 90 SER A CA 1
ATOM 700 C C . SER A 1 90 ? 3.941 7.434 -9.721 1.00 86.19 90 SER A C 1
ATOM 702 O O . SER A 1 90 ? 4.321 6.915 -10.767 1.00 86.19 90 SER A O 1
ATOM 704 N N . ALA A 1 91 ? 3.178 8.532 -9.690 1.00 83.25 91 ALA A N 1
ATOM 705 C CA . ALA A 1 91 ? 2.718 9.207 -10.900 1.00 83.25 91 ALA A CA 1
ATOM 706 C C . ALA A 1 91 ? 3.881 9.859 -11.661 1.00 83.25 91 ALA A C 1
ATOM 708 O O . ALA A 1 91 ? 3.965 9.714 -12.876 1.00 83.25 91 ALA A O 1
ATOM 709 N N . ILE A 1 92 ? 4.809 10.506 -10.949 1.00 84.69 92 ILE A N 1
ATOM 710 C CA . ILE A 1 92 ? 6.005 11.109 -11.554 1.00 84.69 92 ILE A CA 1
ATOM 711 C C . ILE A 1 92 ? 6.884 10.025 -12.181 1.00 84.69 92 ILE A C 1
ATOM 713 O O . ILE A 1 92 ? 7.239 10.135 -13.346 1.00 84.69 92 ILE A O 1
ATOM 717 N N . VAL A 1 93 ? 7.172 8.949 -11.443 1.00 82.44 93 VAL A N 1
ATOM 718 C CA . VAL A 1 93 ? 7.978 7.820 -11.942 1.00 82.44 93 VAL A CA 1
ATOM 719 C C . VAL A 1 93 ? 7.310 7.133 -13.137 1.00 82.44 93 VAL A C 1
ATOM 721 O O . VAL A 1 93 ? 7.997 6.659 -14.034 1.00 82.44 93 VAL A O 1
ATOM 724 N N . PHE A 1 94 ? 5.975 7.076 -13.168 1.00 80.19 94 PHE A N 1
ATOM 725 C CA . PHE A 1 94 ? 5.239 6.544 -14.313 1.00 80.19 94 PHE A CA 1
ATOM 726 C C . PHE A 1 94 ? 5.370 7.443 -15.548 1.00 80.19 94 PHE A C 1
ATOM 728 O O . PHE A 1 94 ? 5.642 6.941 -16.632 1.00 80.19 94 PHE A O 1
ATOM 735 N N . MET A 1 95 ? 5.203 8.760 -15.384 1.00 79.88 95 MET A N 1
ATOM 736 C CA . MET A 1 95 ? 5.317 9.722 -16.486 1.00 79.88 95 MET A CA 1
ATOM 737 C C . MET A 1 95 ? 6.740 9.768 -17.048 1.00 79.88 95 MET A C 1
ATOM 739 O O . MET A 1 95 ? 6.911 9.653 -18.257 1.00 79.88 95 MET A O 1
ATOM 743 N N . ASP A 1 96 ? 7.750 9.830 -16.180 1.00 75.69 96 ASP A N 1
ATOM 744 C CA . ASP A 1 96 ? 9.168 9.880 -16.568 1.00 75.69 96 ASP A CA 1
ATOM 745 C C . ASP A 1 96 ? 9.599 8.628 -17.354 1.00 75.69 96 ASP A C 1
ATOM 747 O O . ASP A 1 96 ? 10.421 8.696 -18.260 1.00 75.69 96 ASP A O 1
ATOM 751 N N . MET A 1 97 ? 8.991 7.473 -17.064 1.00 67.94 97 MET A N 1
ATOM 752 C CA . MET A 1 97 ? 9.257 6.234 -17.804 1.00 67.94 97 MET A CA 1
ATOM 753 C C . MET A 1 97 ? 8.369 6.016 -19.027 1.00 67.94 97 MET A C 1
ATOM 755 O O . MET A 1 97 ? 8.661 5.122 -19.812 1.00 67.94 97 MET A O 1
ATOM 759 N N . SER A 1 98 ? 7.317 6.816 -19.209 1.00 62.09 98 SER A N 1
ATOM 760 C CA . SER A 1 98 ? 6.511 6.810 -20.437 1.00 62.09 98 SER A CA 1
ATOM 761 C C . SER A 1 98 ? 7.112 7.663 -21.560 1.00 62.09 98 SER A C 1
ATOM 763 O O . SER A 1 98 ? 6.722 7.509 -22.715 1.00 62.09 98 SER A O 1
ATOM 765 N N . GLU A 1 99 ? 8.050 8.557 -21.228 1.00 57.31 99 GLU A N 1
ATOM 766 C CA . GLU A 1 99 ? 8.741 9.437 -22.183 1.00 57.31 99 GLU A CA 1
ATOM 767 C C . GLU A 1 99 ? 10.074 8.859 -22.708 1.00 57.31 99 GLU A C 1
ATOM 769 O O . GLU A 1 99 ? 10.739 9.503 -23.522 1.00 57.31 99 GLU A O 1
ATOM 774 N N . LEU A 1 100 ? 10.453 7.651 -22.269 1.00 50.25 100 LEU A N 1
ATOM 775 C CA . LEU A 1 100 ? 11.708 6.946 -22.580 1.00 50.25 100 LEU A CA 1
ATOM 776 C C . LEU A 1 100 ? 11.473 5.748 -23.508 1.00 50.25 100 LEU A C 1
ATOM 778 O O . LEU A 1 100 ? 12.294 5.567 -24.437 1.00 50.25 100 LEU A O 1
#

Radius of gyration: 19.97 Å; chains: 1; bounding box: 39×26×62 Å

InterPro domains:
  IPR045620 Protein of unknown function DUF6442 [PF20040] (1-88)